Protein AF-A0A2V9ZLQ5-F1 (afdb_monomer_lite)

Radius of gyration: 17.69 Å; chains: 1; bounding box: 36×34×52 Å

pLDDT: mean 77.28, std 22.62, range [34.81, 98.56]

Structure (mmCIF, N/CA/C/O backbone):
data_AF-A0A2V9ZLQ5-F1
#
_entry.id   AF-A0A2V9ZLQ5-F1
#
loop_
_atom_site.group_PDB
_atom_site.id
_atom_site.type_symbol
_atom_site.label_atom_id
_atom_site.label_alt_id
_atom_site.label_comp_id
_atom_site.label_asym_id
_atom_site.label_entity_id
_atom_site.label_seq_id
_atom_site.pdbx_PDB_ins_code
_atom_site.Cartn_x
_atom_site.Cartn_y
_atom_site.Cartn_z
_atom_site.occupancy
_atom_site.B_iso_or_equiv
_atom_site.auth_seq_id
_atom_site.auth_comp_id
_atom_site.auth_asym_id
_atom_site.auth_atom_id
_atom_site.pdbx_PDB_model_num
ATOM 1 N N . SER A 1 1 ? -7.658 17.879 -25.808 1.00 50.91 1 SER A N 1
ATOM 2 C CA . SER A 1 1 ? -8.937 17.281 -26.235 1.00 50.91 1 SER A CA 1
ATOM 3 C C . SER A 1 1 ? -9.032 15.865 -25.689 1.00 50.91 1 SER A C 1
ATOM 5 O O . SER A 1 1 ? -8.020 15.335 -25.233 1.00 50.91 1 SER A O 1
ATOM 7 N N . ILE A 1 2 ? -10.214 15.247 -25.760 1.00 51.53 2 ILE A N 1
ATOM 8 C CA . ILE A 1 2 ? -10.408 13.807 -25.511 1.00 51.53 2 ILE A CA 1
ATOM 9 C C . ILE A 1 2 ? -9.410 12.965 -26.339 1.00 51.53 2 ILE A C 1
ATOM 11 O O . ILE A 1 2 ? -8.957 11.928 -25.879 1.00 51.53 2 ILE A O 1
ATOM 15 N N . ASP A 1 3 ? -8.933 13.459 -27.487 1.00 53.84 3 ASP A N 1
ATOM 16 C CA . ASP A 1 3 ? -7.917 12.769 -28.302 1.00 53.84 3 ASP A CA 1
ATOM 17 C C . ASP A 1 3 ? -6.525 12.731 -27.666 1.00 53.84 3 ASP A C 1
ATOM 19 O O . ASP A 1 3 ? -5.800 11.756 -27.840 1.00 53.84 3 ASP A O 1
ATOM 23 N N . ALA A 1 4 ? -6.135 13.767 -26.917 1.00 53.44 4 ALA A N 1
ATOM 24 C CA . ALA A 1 4 ? -4.893 13.737 -26.139 1.00 53.44 4 ALA A CA 1
ATOM 25 C C . ALA A 1 4 ? -5.011 12.756 -24.958 1.00 53.44 4 ALA A C 1
ATOM 27 O O . ALA A 1 4 ? -4.046 12.075 -24.621 1.00 53.44 4 ALA A O 1
ATOM 28 N N . TYR A 1 5 ? -6.216 12.640 -24.392 1.00 49.75 5 TYR A N 1
ATOM 29 C CA . TYR A 1 5 ? -6.552 11.678 -23.342 1.00 49.75 5 TYR A CA 1
ATOM 30 C C . TYR A 1 5 ? -6.518 10.228 -23.874 1.00 49.75 5 TYR A C 1
ATOM 32 O O . TYR A 1 5 ? -5.890 9.358 -23.277 1.00 49.75 5 TYR A O 1
ATOM 40 N N . ASN A 1 6 ? -7.077 9.988 -25.065 1.00 47.41 6 ASN A N 1
ATOM 41 C CA . ASN A 1 6 ? -7.120 8.673 -25.716 1.00 47.41 6 ASN A CA 1
ATOM 42 C C . ASN A 1 6 ? -5.761 8.222 -26.285 1.00 47.41 6 ASN A C 1
ATOM 44 O O . ASN A 1 6 ? -5.428 7.038 -26.210 1.00 47.41 6 ASN A O 1
ATOM 48 N N . ARG A 1 7 ? -4.933 9.141 -26.809 1.00 53.94 7 ARG A N 1
ATOM 49 C CA . ARG A 1 7 ? -3.559 8.804 -27.236 1.00 53.94 7 ARG A CA 1
ATOM 50 C C . ARG A 1 7 ? -2.667 8.426 -26.054 1.00 53.94 7 ARG A C 1
ATOM 52 O O . ARG A 1 7 ? -1.831 7.543 -26.204 1.00 53.94 7 ARG A O 1
ATOM 59 N N . GLY A 1 8 ? -2.880 9.036 -24.885 1.00 53.97 8 GLY A N 1
ATOM 60 C CA . GLY A 1 8 ? -2.192 8.659 -23.647 1.00 53.97 8 GLY A CA 1
ATOM 61 C C . GLY A 1 8 ? -2.524 7.236 -23.184 1.00 53.97 8 GLY A C 1
ATOM 62 O O . GLY A 1 8 ? -1.629 6.512 -22.766 1.00 53.97 8 GLY A O 1
ATOM 63 N N . LEU A 1 9 ? -3.782 6.804 -23.338 1.00 51.56 9 LEU A N 1
ATOM 64 C CA . LEU A 1 9 ? -4.235 5.445 -22.996 1.00 51.56 9 LEU A CA 1
ATOM 65 C C . LEU A 1 9 ? -3.719 4.355 -23.953 1.00 51.56 9 LEU A C 1
ATOM 67 O O . LEU A 1 9 ? -3.731 3.180 -23.600 1.00 51.56 9 LEU A O 1
ATOM 71 N N . SER A 1 10 ? -3.266 4.727 -25.155 1.00 54.38 10 SER A N 1
ATOM 72 C CA . SER A 1 10 ? -2.803 3.778 -26.181 1.00 54.38 10 SER A CA 1
ATOM 73 C C . SER A 1 10 ? -1.360 3.304 -25.963 1.00 54.38 10 SER A C 1
ATOM 75 O O . SER A 1 10 ? -0.921 2.345 -26.596 1.00 54.38 10 SER A O 1
ATOM 77 N N . ILE A 1 11 ? -0.610 3.965 -25.076 1.00 58.53 11 ILE A N 1
ATOM 78 C CA . ILE A 1 11 ? 0.741 3.556 -24.692 1.00 58.53 11 ILE A CA 1
ATOM 79 C C . ILE A 1 11 ? 0.615 2.820 -23.365 1.00 58.53 11 ILE A C 1
ATOM 81 O O . ILE A 1 11 ? 0.697 3.424 -22.300 1.00 58.53 11 ILE A O 1
ATOM 85 N N . MET A 1 12 ? 0.398 1.506 -23.428 1.00 58.97 12 MET A N 1
ATOM 86 C CA . MET A 1 12 ? 0.563 0.670 -22.244 1.00 58.97 12 MET A CA 1
ATOM 87 C C . MET A 1 12 ? 2.030 0.741 -21.812 1.00 58.97 12 MET A C 1
ATOM 89 O O . MET A 1 12 ? 2.907 0.327 -22.579 1.00 58.97 12 MET A O 1
ATOM 93 N N . PRO A 1 13 ? 2.337 1.262 -20.616 1.00 67.25 13 PRO A N 1
ATOM 94 C CA . PRO A 1 13 ? 3.708 1.289 -20.158 1.00 67.25 13 PRO A CA 1
ATOM 95 C C . PRO A 1 13 ? 4.178 -0.148 -19.909 1.00 67.25 13 PRO A C 1
ATOM 97 O O . PRO A 1 13 ? 3.569 -0.878 -19.134 1.00 67.25 13 PRO A O 1
ATOM 100 N N . ALA A 1 14 ? 5.253 -0.563 -20.578 1.00 76.44 14 ALA A N 1
ATOM 101 C CA . ALA A 1 14 ? 5.827 -1.900 -20.404 1.00 76.44 14 ALA A CA 1
ATOM 102 C C . ALA A 1 14 ? 6.835 -1.974 -19.243 1.00 76.44 14 ALA A C 1
ATOM 104 O O . ALA A 1 14 ? 7.242 -3.065 -18.850 1.00 76.44 14 ALA A O 1
ATOM 105 N N . SER A 1 15 ? 7.260 -0.824 -18.704 1.00 91.25 15 SER A N 1
ATOM 106 C CA . SER A 1 15 ? 8.192 -0.762 -17.580 1.00 91.25 15 SER A CA 1
ATOM 107 C C . SER A 1 15 ? 7.462 -0.651 -16.238 1.00 91.25 15 SER A C 1
ATOM 109 O O . SER A 1 15 ? 6.376 -0.062 -16.172 1.00 91.25 15 SER A O 1
ATOM 111 N N . PRO A 1 16 ? 8.074 -1.143 -15.146 1.00 93.12 16 PRO A N 1
ATOM 112 C CA . PRO A 1 16 ? 7.552 -0.966 -13.794 1.00 93.12 16 PRO A CA 1
ATOM 113 C C . PRO A 1 16 ? 7.254 0.499 -13.466 1.00 93.12 16 PRO A C 1
ATOM 115 O O . PRO A 1 16 ? 6.168 0.806 -12.996 1.00 93.12 16 PRO A O 1
ATOM 118 N N . GLU A 1 17 ? 8.165 1.418 -13.793 1.00 94.19 17 GLU A N 1
ATOM 119 C CA . GLU A 1 17 ? 8.017 2.856 -13.533 1.00 94.19 17 GLU A CA 1
ATOM 120 C C . GLU A 1 17 ? 6.810 3.450 -14.261 1.00 94.19 17 GLU A C 1
ATOM 122 O O . GLU A 1 17 ? 6.090 4.287 -13.715 1.00 94.19 17 GLU A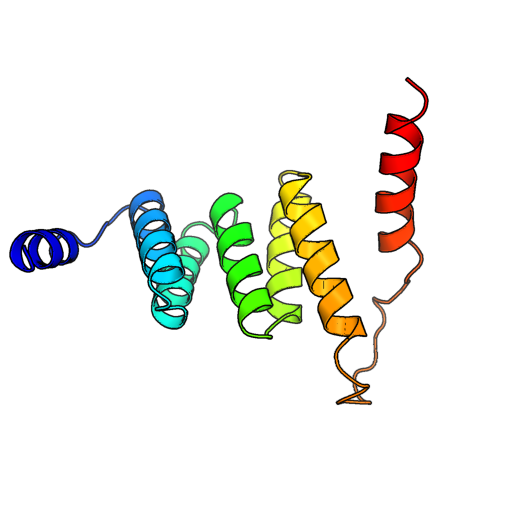 O 1
ATOM 127 N N . GLY A 1 18 ? 6.586 3.016 -15.501 1.00 93.88 18 GLY A N 1
ATOM 128 C CA . GLY A 1 18 ? 5.462 3.476 -16.294 1.00 93.88 18 GLY A CA 1
ATOM 129 C C . GLY A 1 18 ? 4.130 2.983 -15.731 1.00 93.88 18 GLY A C 1
ATOM 130 O O . GLY A 1 18 ? 3.186 3.766 -15.616 1.00 93.88 18 GLY A O 1
ATOM 131 N N . LEU A 1 19 ? 4.067 1.714 -15.317 1.00 94.81 19 LEU A N 1
ATOM 132 C CA . LEU A 1 19 ? 2.890 1.143 -14.659 1.00 94.81 19 LEU A CA 1
ATOM 133 C C . LEU A 1 19 ? 2.608 1.836 -13.317 1.00 94.81 19 LEU A C 1
ATOM 135 O O . LEU A 1 19 ? 1.457 2.171 -13.042 1.00 94.81 19 LEU A O 1
ATOM 139 N N . SER A 1 20 ? 3.641 2.138 -12.526 1.00 97.12 20 SER A N 1
ATOM 140 C CA . SER A 1 20 ? 3.527 2.927 -11.292 1.00 97.12 20 SER A CA 1
ATOM 141 C C . SER A 1 20 ? 2.996 4.338 -11.551 1.00 97.12 20 SER A C 1
ATOM 143 O O . SER A 1 20 ? 2.110 4.817 -10.842 1.00 97.12 20 SER A O 1
ATOM 145 N N . GLY A 1 21 ? 3.497 5.013 -12.590 1.00 95.94 21 GLY A N 1
ATOM 146 C CA . GLY A 1 21 ? 3.017 6.339 -12.988 1.00 95.94 21 GLY A CA 1
ATOM 147 C C . GLY A 1 21 ? 1.555 6.323 -13.447 1.00 95.94 21 GLY A C 1
ATOM 148 O O . GLY A 1 21 ? 0.768 7.205 -13.088 1.00 95.94 21 GLY A O 1
ATOM 149 N N . MET A 1 22 ? 1.158 5.285 -14.184 1.00 94.94 22 MET A N 1
ATOM 150 C CA . MET A 1 22 ? -0.229 5.070 -14.597 1.00 94.94 22 MET A CA 1
ATOM 151 C C . MET A 1 22 ? -1.132 4.783 -13.391 1.00 94.94 22 MET A C 1
ATOM 153 O O . MET A 1 22 ? -2.197 5.387 -13.271 1.00 94.94 22 MET A O 1
ATOM 157 N N . ALA A 1 23 ? -0.682 3.960 -12.442 1.00 96.75 23 ALA A N 1
ATOM 158 C CA . ALA A 1 23 ? -1.399 3.707 -11.196 1.00 96.75 23 ALA A CA 1
ATOM 159 C C . ALA A 1 23 ? -1.593 4.982 -10.367 1.00 96.75 23 ALA A C 1
ATOM 161 O O . ALA A 1 23 ? -2.691 5.248 -9.877 1.00 96.75 23 ALA A O 1
ATOM 162 N N . GLN A 1 24 ? -0.558 5.820 -10.258 1.00 96.75 24 GLN A N 1
ATOM 163 C CA . GLN A 1 24 ? -0.664 7.121 -9.599 1.00 96.75 24 GLN A CA 1
ATOM 164 C C . GLN A 1 24 ? -1.691 8.024 -10.297 1.00 96.75 24 GLN A C 1
ATOM 166 O O . GLN A 1 24 ? -2.463 8.719 -9.632 1.00 96.75 24 GLN A O 1
ATOM 171 N N . THR A 1 25 ? -1.728 7.999 -11.629 1.00 95.69 25 THR A N 1
ATOM 172 C CA . THR A 1 25 ? -2.691 8.771 -12.424 1.00 95.69 25 THR A CA 1
ATOM 173 C C . THR A 1 25 ? -4.121 8.292 -12.173 1.00 95.69 25 THR A C 1
ATOM 175 O O . THR A 1 25 ? -4.990 9.112 -11.875 1.00 95.69 25 THR A O 1
ATOM 178 N N . TYR A 1 26 ? -4.361 6.978 -12.183 1.00 95.50 26 TYR A N 1
ATOM 179 C CA . TYR A 1 26 ? -5.666 6.407 -11.844 1.00 95.50 26 TYR A CA 1
ATOM 180 C C . TYR A 1 26 ? -6.086 6.696 -10.399 1.00 95.50 26 TYR A C 1
ATOM 182 O O . TYR A 1 26 ? -7.222 7.103 -10.165 1.00 95.50 26 TYR A O 1
ATOM 190 N N . SER A 1 27 ? -5.160 6.606 -9.442 1.00 96.88 27 SER A N 1
ATOM 191 C CA . SER A 1 27 ? -5.401 6.955 -8.035 1.00 96.88 27 SER A CA 1
ATOM 192 C C . SER A 1 27 ? -5.894 8.397 -7.867 1.00 96.88 27 SER A C 1
ATOM 194 O O . SER A 1 27 ? -6.829 8.650 -7.100 1.00 96.88 27 SER A O 1
ATOM 196 N N . ARG A 1 28 ? -5.294 9.345 -8.604 1.00 95.81 28 ARG A N 1
ATOM 197 C CA . ARG A 1 28 ? -5.706 10.761 -8.614 1.00 95.81 28 ARG A CA 1
ATOM 198 C C . ARG A 1 28 ? -7.046 10.980 -9.313 1.00 95.81 28 ARG A C 1
ATOM 200 O O . ARG A 1 28 ? -7.784 11.872 -8.913 1.00 95.81 28 ARG A O 1
ATOM 207 N N . ALA A 1 29 ? -7.360 10.170 -10.321 1.00 94.69 29 ALA A N 1
ATOM 208 C CA . ALA A 1 29 ? -8.643 10.198 -11.020 1.00 94.69 29 ALA A CA 1
ATOM 209 C C . ALA A 1 29 ? -9.792 9.540 -10.229 1.00 94.69 29 ALA A C 1
ATOM 211 O O . ALA A 1 29 ? -10.939 9.628 -10.653 1.00 94.69 29 ALA A O 1
ATOM 212 N N . GLY A 1 30 ? -9.505 8.894 -9.092 1.00 94.69 30 GLY A N 1
ATOM 213 C CA . GLY A 1 30 ? -10.498 8.161 -8.298 1.00 94.69 30 GLY A CA 1
ATOM 214 C C . GLY A 1 30 ? -10.736 6.719 -8.762 1.00 94.69 30 GLY A C 1
ATOM 215 O O . GLY A 1 30 ? -11.524 6.009 -8.145 1.00 94.69 30 GLY A O 1
ATOM 216 N N . ASN A 1 31 ? -10.009 6.262 -9.781 1.00 96.69 31 ASN A N 1
ATOM 217 C CA . ASN A 1 31 ? -10.049 4.897 -10.307 1.00 96.69 31 ASN A CA 1
ATOM 218 C C . ASN A 1 31 ? -9.156 3.992 -9.441 1.00 96.69 31 ASN A C 1
ATOM 220 O O . ASN A 1 31 ? -8.027 3.645 -9.801 1.00 96.69 31 ASN A O 1
ATOM 224 N N . ILE A 1 32 ? -9.610 3.727 -8.214 1.00 96.50 32 ILE A N 1
ATOM 225 C CA . ILE A 1 32 ? -8.777 3.091 -7.186 1.00 96.50 32 ILE A CA 1
ATOM 226 C C . ILE A 1 32 ? -8.470 1.626 -7.514 1.00 96.50 32 ILE A C 1
ATOM 228 O O . ILE A 1 32 ? -7.350 1.176 -7.265 1.00 96.50 32 ILE A O 1
ATOM 232 N N . ASP A 1 33 ? -9.415 0.894 -8.099 1.00 96.62 33 ASP A N 1
ATOM 233 C CA . ASP A 1 33 ? -9.244 -0.531 -8.393 1.00 96.62 33 ASP A CA 1
ATOM 234 C C . ASP A 1 33 ? -8.227 -0.760 -9.518 1.00 96.62 33 ASP A C 1
ATOM 236 O O . ASP A 1 33 ? -7.348 -1.621 -9.403 1.00 96.62 33 ASP A O 1
ATOM 240 N N . GLU A 1 34 ? -8.251 0.069 -10.563 1.00 96.38 34 GLU A N 1
ATOM 241 C CA . GLU A 1 34 ? -7.254 0.060 -11.635 1.00 96.38 34 GLU A CA 1
ATOM 242 C C . GLU A 1 34 ? -5.862 0.403 -11.096 1.00 96.38 34 GLU A C 1
ATOM 244 O O . GLU A 1 34 ? -4.882 -0.270 -11.426 1.00 96.38 34 GLU A O 1
ATOM 249 N N . ALA A 1 35 ? -5.770 1.404 -10.215 1.00 97.88 35 ALA A N 1
ATOM 250 C CA . ALA A 1 35 ? -4.512 1.771 -9.575 1.00 97.88 35 ALA A CA 1
ATOM 251 C C . ALA A 1 35 ? -3.933 0.608 -8.752 1.00 97.88 35 ALA A C 1
ATOM 253 O O . ALA A 1 35 ? -2.755 0.268 -8.898 1.00 97.88 35 ALA A O 1
ATOM 254 N N . LYS A 1 36 ? -4.765 -0.051 -7.932 1.00 98.31 36 LYS A N 1
ATOM 255 C CA . LYS A 1 36 ? -4.360 -1.238 -7.167 1.00 98.31 36 LYS A CA 1
ATOM 256 C C . LYS A 1 36 ? -3.927 -2.381 -8.084 1.00 98.31 36 LYS A C 1
ATOM 258 O O . LYS A 1 36 ? -2.921 -3.031 -7.806 1.00 98.31 36 LYS A O 1
ATOM 263 N N . SER A 1 37 ? -4.661 -2.633 -9.168 1.00 97.38 37 SER A N 1
ATOM 264 C CA . SER A 1 37 ? -4.342 -3.694 -10.130 1.00 97.38 37 SER A CA 1
ATOM 265 C C . SER A 1 37 ? -2.955 -3.502 -10.744 1.00 97.38 37 SER A C 1
ATOM 267 O O . SER A 1 37 ? -2.141 -4.427 -10.736 1.00 97.38 37 SER A O 1
ATOM 269 N N . LEU A 1 38 ? -2.643 -2.291 -11.208 1.00 96.69 38 LEU A N 1
ATOM 270 C CA . LEU A 1 38 ? -1.340 -1.983 -11.796 1.00 96.69 38 LEU A CA 1
ATOM 271 C C . LEU A 1 38 ? -0.203 -2.103 -10.777 1.00 96.69 38 LEU A C 1
ATOM 273 O O . LEU A 1 38 ? 0.816 -2.721 -11.072 1.00 96.69 38 LEU A O 1
ATOM 277 N N . LEU A 1 39 ? -0.383 -1.591 -9.557 1.00 98.12 39 LEU A N 1
ATOM 278 C CA . LEU A 1 39 ? 0.635 -1.711 -8.506 1.00 98.12 39 LEU A CA 1
ATOM 279 C C . LEU A 1 39 ? 0.863 -3.166 -8.085 1.00 98.12 39 LEU A C 1
ATOM 281 O O . LEU A 1 39 ? 2.001 -3.567 -7.858 1.00 98.12 39 LEU A O 1
ATOM 285 N N . ASN A 1 40 ? -0.189 -3.987 -8.034 1.00 97.69 40 ASN A N 1
ATOM 286 C CA . ASN A 1 40 ? -0.047 -5.423 -7.796 1.00 97.69 40 ASN A CA 1
ATOM 287 C C . ASN A 1 40 ? 0.738 -6.112 -8.923 1.00 97.69 40 ASN A C 1
ATOM 289 O O . ASN A 1 40 ? 1.561 -6.983 -8.641 1.00 97.69 40 ASN A O 1
ATOM 293 N N . GLN A 1 41 ? 0.530 -5.721 -10.185 1.00 96.00 41 GLN A N 1
ATOM 294 C CA . GLN A 1 41 ? 1.324 -6.232 -11.309 1.00 96.00 41 GLN A CA 1
ATOM 295 C C . GLN A 1 41 ? 2.802 -5.848 -11.168 1.00 96.00 41 GLN A C 1
ATOM 297 O O . GLN A 1 41 ? 3.670 -6.715 -11.282 1.00 96.00 41 GLN A O 1
ATOM 302 N N . VAL A 1 42 ? 3.084 -4.583 -10.841 1.00 97.06 42 VAL A N 1
ATOM 303 C CA . VAL A 1 42 ? 4.448 -4.095 -10.593 1.00 97.06 42 VAL A CA 1
ATOM 304 C C . VAL A 1 42 ? 5.111 -4.881 -9.465 1.00 97.06 42 VAL A C 1
ATOM 306 O O . VAL A 1 42 ? 6.201 -5.419 -9.648 1.00 97.06 42 VAL A O 1
ATOM 309 N N . LEU A 1 43 ? 4.442 -5.014 -8.319 1.00 97.12 43 LEU A N 1
ATOM 310 C CA . LEU A 1 43 ? 4.984 -5.684 -7.135 1.00 97.12 43 LEU A CA 1
ATOM 311 C C . LEU A 1 43 ? 5.069 -7.208 -7.278 1.00 97.12 43 LEU A C 1
ATOM 313 O O . LEU A 1 43 ? 5.832 -7.844 -6.553 1.00 97.12 43 LEU A O 1
ATOM 317 N N . LYS A 1 44 ? 4.337 -7.813 -8.219 1.00 96.25 44 LYS A N 1
ATOM 318 C CA . LYS A 1 44 ? 4.513 -9.229 -8.569 1.00 96.25 44 LYS A CA 1
ATOM 319 C C . LYS A 1 44 ? 5.852 -9.468 -9.270 1.00 96.25 44 LYS A C 1
ATOM 321 O O . LYS A 1 44 ? 6.491 -10.483 -9.010 1.00 96.25 44 LYS A O 1
ATOM 326 N N . ALA A 1 45 ? 6.270 -8.550 -10.143 1.00 93.19 45 ALA A N 1
ATOM 327 C CA . ALA A 1 45 ? 7.554 -8.628 -10.841 1.00 93.19 45 ALA A CA 1
ATOM 328 C C . ALA A 1 45 ? 8.716 -8.071 -9.999 1.00 93.19 45 ALA A C 1
ATOM 330 O O . ALA A 1 45 ? 9.825 -8.599 -10.032 1.00 93.19 45 ALA A O 1
ATOM 331 N N . HIS A 1 46 ? 8.454 -7.024 -9.215 1.00 95.81 46 HIS A N 1
ATOM 332 C CA . HIS A 1 46 ? 9.449 -6.293 -8.437 1.00 95.81 46 HIS A CA 1
ATOM 333 C C . HIS A 1 46 ? 8.948 -6.056 -7.002 1.00 95.81 46 HIS A C 1
ATOM 335 O O . HIS A 1 46 ? 8.525 -4.949 -6.659 1.00 95.81 46 HIS A O 1
ATOM 341 N N . PRO A 1 47 ? 9.002 -7.082 -6.136 1.00 96.75 47 PRO A N 1
ATOM 342 C CA . PRO A 1 47 ? 8.339 -7.073 -4.828 1.00 96.75 47 PRO A CA 1
ATOM 343 C C . PRO A 1 47 ? 8.907 -6.078 -3.813 1.00 96.75 47 PRO A C 1
ATOM 345 O O . PRO A 1 47 ? 8.253 -5.809 -2.807 1.00 96.75 47 PRO A O 1
ATOM 348 N N . ASP A 1 48 ? 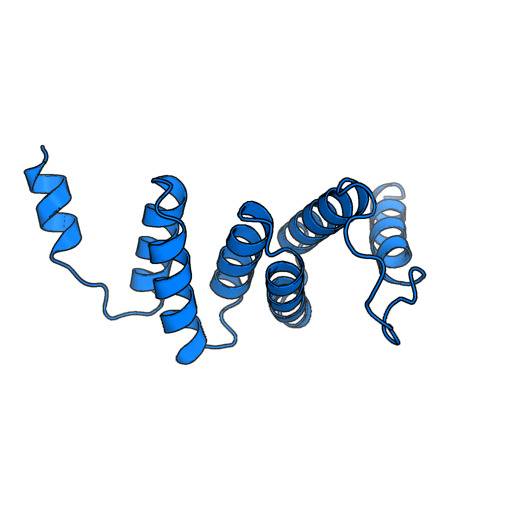10.097 -5.537 -4.060 1.00 94.62 48 ASP A N 1
ATOM 349 C CA . ASP A 1 48 ? 10.826 -4.683 -3.118 1.00 94.62 48 ASP A CA 1
ATOM 350 C C . ASP A 1 48 ? 10.850 -3.202 -3.533 1.00 94.62 48 ASP A C 1
ATOM 352 O O . ASP A 1 48 ? 11.584 -2.407 -2.945 1.00 94.62 48 ASP A O 1
ATOM 356 N N . ARG A 1 49 ? 10.050 -2.808 -4.534 1.00 97.00 49 ARG A N 1
ATOM 357 C CA . ARG A 1 49 ? 9.930 -1.402 -4.946 1.00 97.00 49 ARG A CA 1
ATOM 358 C C . ARG A 1 49 ? 9.199 -0.600 -3.879 1.00 97.00 49 ARG A C 1
ATOM 360 O O . ARG A 1 49 ? 7.984 -0.699 -3.722 1.00 97.00 49 ARG A O 1
ATOM 367 N N . ILE A 1 50 ? 9.969 0.178 -3.129 1.00 96.88 50 ILE A N 1
ATOM 368 C CA . ILE A 1 50 ? 9.519 0.851 -1.911 1.00 96.88 50 ILE A CA 1
ATOM 369 C C . ILE A 1 50 ? 8.386 1.822 -2.228 1.00 96.88 50 ILE A C 1
ATOM 371 O O . ILE A 1 50 ? 7.350 1.783 -1.576 1.00 96.88 50 ILE A O 1
ATOM 375 N N . GLU A 1 51 ? 8.544 2.637 -3.266 1.00 96.50 51 GLU A N 1
ATOM 376 C CA . GLU A 1 51 ? 7.552 3.629 -3.675 1.00 96.50 51 GLU A CA 1
ATOM 377 C C . GLU A 1 51 ? 6.198 2.981 -4.012 1.00 96.50 51 GLU A C 1
ATOM 379 O O . GLU A 1 51 ? 5.151 3.511 -3.642 1.00 96.50 51 GLU A O 1
ATOM 384 N N . ASP A 1 52 ? 6.210 1.800 -4.633 1.00 98.12 52 ASP A N 1
ATOM 385 C CA . ASP A 1 52 ? 4.997 1.071 -5.016 1.00 98.12 52 ASP A CA 1
ATOM 386 C C . ASP A 1 52 ? 4.345 0.357 -3.831 1.00 98.12 52 ASP A C 1
ATOM 388 O O . ASP A 1 52 ? 3.116 0.321 -3.730 1.00 98.12 52 ASP A O 1
ATOM 392 N N . LEU A 1 53 ? 5.149 -0.157 -2.892 1.00 98.31 53 LEU A N 1
ATOM 393 C CA . LEU A 1 53 ? 4.656 -0.675 -1.613 1.00 98.31 53 LEU A CA 1
ATOM 394 C C . LEU A 1 53 ? 3.937 0.422 -0.820 1.00 98.31 53 LEU A C 1
ATOM 396 O O . LEU A 1 53 ? 2.855 0.177 -0.285 1.00 98.31 53 LEU A O 1
ATOM 400 N N . LEU A 1 54 ? 4.514 1.627 -0.763 1.00 98.19 54 LEU A N 1
ATOM 401 C CA . LEU A 1 54 ? 3.911 2.761 -0.065 1.00 98.19 54 LEU A CA 1
ATOM 402 C C . LEU A 1 54 ? 2.636 3.241 -0.763 1.00 98.19 54 LEU A C 1
ATOM 404 O O . LEU A 1 54 ? 1.615 3.404 -0.098 1.00 98.19 54 LEU A O 1
ATOM 408 N N . MET A 1 55 ? 2.661 3.389 -2.092 1.00 98.25 55 MET A N 1
ATOM 409 C CA . MET A 1 55 ? 1.496 3.825 -2.866 1.00 98.25 55 MET A CA 1
ATOM 410 C C . MET A 1 55 ? 0.328 2.844 -2.732 1.00 98.25 55 MET A C 1
ATOM 412 O O . MET A 1 55 ? -0.799 3.251 -2.454 1.00 98.25 55 MET A O 1
ATOM 416 N N . LEU A 1 56 ? 0.587 1.543 -2.881 1.00 98.56 56 LEU A N 1
ATOM 417 C CA . LEU A 1 56 ? -0.449 0.528 -2.721 1.00 98.56 56 LEU A CA 1
ATOM 418 C C . LEU A 1 56 ? -0.922 0.440 -1.263 1.00 98.56 56 LEU A C 1
ATOM 420 O O . LEU A 1 56 ? -2.117 0.285 -1.008 1.00 98.56 56 LEU A O 1
ATOM 424 N N . GLY A 1 57 ? -0.003 0.599 -0.308 1.00 97.88 57 GLY A N 1
ATOM 425 C CA . GLY A 1 57 ? -0.316 0.658 1.115 1.00 97.88 57 GLY A CA 1
ATOM 426 C C . GLY A 1 57 ? -1.285 1.791 1.459 1.00 97.88 57 GLY A C 1
ATOM 427 O O . GLY A 1 57 ? -2.298 1.569 2.125 1.00 97.88 57 GLY A O 1
ATOM 428 N N . GLU A 1 58 ? -1.018 2.994 0.951 1.00 97.69 58 GLU A N 1
ATOM 429 C CA . GLU A 1 58 ? -1.889 4.160 1.096 1.00 97.69 58 GLU A CA 1
ATOM 430 C C . GLU A 1 58 ? -3.265 3.930 0.456 1.00 97.69 58 GLU A C 1
ATOM 432 O O . GLU A 1 58 ? -4.287 4.250 1.068 1.00 97.69 58 GLU A O 1
ATOM 437 N N . LEU A 1 59 ? -3.314 3.346 -0.746 1.00 98.12 59 LEU A N 1
ATOM 438 C CA . LEU A 1 59 ? -4.576 3.030 -1.421 1.00 98.12 59 LEU A CA 1
ATOM 439 C C . LEU A 1 59 ? -5.449 2.081 -0.597 1.00 98.12 59 LEU A C 1
ATOM 441 O O . LEU A 1 59 ? -6.640 2.344 -0.443 1.00 98.12 59 LEU A O 1
ATOM 445 N N . TYR A 1 60 ? -4.865 1.028 -0.023 1.00 97.75 60 TYR A N 1
ATOM 446 C CA . TYR A 1 60 ? -5.590 0.121 0.868 1.00 97.75 60 TYR A CA 1
ATOM 447 C C . TYR A 1 60 ? -6.095 0.820 2.130 1.00 97.75 60 TYR A C 1
ATOM 449 O O . TYR A 1 60 ? -7.228 0.596 2.546 1.00 97.75 60 TYR A O 1
ATOM 457 N N . ILE A 1 61 ? -5.301 1.716 2.723 1.00 94.88 61 ILE A N 1
ATOM 458 C CA . ILE A 1 61 ? -5.767 2.509 3.867 1.00 94.88 61 ILE A CA 1
ATOM 459 C C . ILE A 1 61 ? -6.955 3.371 3.448 1.00 94.88 61 ILE A C 1
ATOM 461 O O . ILE A 1 61 ? -7.962 3.376 4.150 1.00 94.88 61 ILE A O 1
ATOM 465 N N . ARG A 1 62 ? -6.870 4.070 2.308 1.00 93.94 62 ARG A N 1
ATOM 466 C CA . ARG A 1 62 ? -7.937 4.942 1.793 1.00 93.94 62 ARG A CA 1
ATOM 467 C C . ARG A 1 62 ? -9.256 4.187 1.616 1.00 93.94 62 ARG A C 1
ATOM 469 O O . ARG A 1 62 ? -10.277 4.728 2.035 1.00 93.94 62 ARG A O 1
ATOM 476 N N . THR A 1 63 ? -9.224 2.950 1.119 1.00 94.62 63 THR A N 1
ATOM 477 C CA . THR A 1 63 ? -10.411 2.100 0.902 1.00 94.62 63 THR A CA 1
ATOM 478 C C . THR A 1 63 ? -10.809 1.235 2.099 1.00 94.62 63 THR A C 1
ATOM 480 O O . THR A 1 63 ? -11.596 0.312 1.942 1.00 94.62 63 THR A O 1
ATOM 483 N N . ASP A 1 64 ? -10.302 1.538 3.299 1.00 93.00 64 ASP A N 1
ATOM 484 C CA . ASP A 1 64 ? -10.653 0.843 4.548 1.00 93.00 64 ASP A CA 1
ATOM 485 C C . ASP A 1 64 ? -10.120 -0.600 4.681 1.00 93.00 64 ASP A C 1
ATOM 487 O O . ASP A 1 64 ? -10.344 -1.284 5.677 1.00 93.00 64 ASP A O 1
ATOM 491 N N . GLU A 1 65 ? -9.272 -1.032 3.750 1.00 94.44 65 GLU A N 1
ATOM 492 C CA . GLU A 1 65 ? -8.494 -2.277 3.801 1.00 94.44 65 GLU A CA 1
ATOM 493 C C . GLU A 1 65 ? -7.213 -2.089 4.641 1.00 94.44 65 GLU A C 1
ATOM 495 O O . GLU A 1 65 ? -6.095 -2.440 4.254 1.00 94.44 65 GLU A O 1
ATOM 500 N N . ILE A 1 66 ? -7.367 -1.507 5.834 1.00 90.31 66 ILE A N 1
ATOM 501 C CA . ILE A 1 66 ? -6.258 -0.925 6.608 1.00 90.31 66 ILE A CA 1
ATOM 502 C C . ILE A 1 66 ? -5.149 -1.944 6.918 1.00 90.31 66 ILE A C 1
ATOM 504 O O . ILE A 1 66 ? -3.967 -1.602 6.881 1.00 90.31 66 ILE A O 1
ATOM 508 N N . GLN A 1 67 ? -5.502 -3.203 7.192 1.00 89.56 67 GLN A N 1
ATOM 509 C CA . GLN A 1 67 ? -4.516 -4.239 7.520 1.00 89.56 67 GLN A CA 1
ATOM 510 C C . GLN A 1 67 ? -3.624 -4.620 6.335 1.00 89.56 67 GLN A C 1
ATOM 512 O O . GLN A 1 67 ? -2.422 -4.830 6.512 1.00 89.56 67 GLN A O 1
ATOM 517 N N . GLN A 1 68 ? -4.187 -4.682 5.125 1.00 93.25 68 GLN A N 1
ATOM 518 C CA . GLN A 1 68 ? -3.401 -4.917 3.912 1.00 93.25 68 GLN A CA 1
ATOM 519 C C . GLN A 1 68 ? -2.452 -3.744 3.672 1.00 93.25 68 GLN A C 1
ATOM 521 O O . GLN A 1 68 ? -1.270 -3.954 3.395 1.00 93.25 68 GLN A O 1
ATOM 526 N N . GLY A 1 69 ? -2.947 -2.521 3.888 1.00 96.25 69 GLY A N 1
ATOM 527 C CA . GLY A 1 69 ? -2.143 -1.312 3.809 1.00 96.25 69 GLY A CA 1
ATOM 528 C C . GLY A 1 69 ? -0.950 -1.334 4.762 1.00 96.25 69 GLY A C 1
ATOM 529 O O . GLY A 1 69 ? 0.192 -1.207 4.325 1.00 96.25 69 GLY A O 1
ATOM 530 N N . LEU A 1 70 ? -1.194 -1.590 6.052 1.00 93.94 70 LEU A N 1
ATOM 531 C CA . LEU A 1 70 ? -0.142 -1.671 7.069 1.00 93.94 70 LEU A CA 1
ATOM 532 C C . LEU A 1 70 ? 0.932 -2.708 6.726 1.00 93.94 70 LEU A C 1
ATOM 534 O O . LEU A 1 70 ? 2.112 -2.416 6.896 1.00 93.94 70 LEU A O 1
ATOM 538 N N . ASN A 1 71 ? 0.560 -3.889 6.224 1.00 94.25 71 ASN A N 1
ATOM 539 C CA . ASN A 1 71 ? 1.533 -4.913 5.827 1.00 94.25 71 ASN A CA 1
ATOM 540 C C . ASN A 1 71 ? 2.510 -4.384 4.759 1.00 94.25 71 ASN A C 1
ATOM 542 O O . ASN A 1 71 ? 3.727 -4.510 4.904 1.00 94.25 71 ASN A O 1
ATOM 546 N N . LEU A 1 72 ? 1.994 -3.721 3.723 1.00 95.75 72 LEU A N 1
ATOM 547 C CA . LEU A 1 72 ? 2.838 -3.150 2.672 1.00 95.75 72 LEU A CA 1
ATOM 548 C C . LEU A 1 72 ? 3.722 -2.012 3.184 1.00 95.75 72 LEU A C 1
ATOM 550 O O . LEU A 1 72 ? 4.908 -1.972 2.852 1.00 95.75 72 LEU A O 1
ATOM 554 N N . LEU A 1 73 ? 3.187 -1.143 4.046 1.00 92.31 73 LEU A N 1
ATOM 555 C CA . LEU A 1 73 ? 3.981 -0.090 4.678 1.00 92.31 73 LEU A CA 1
ATOM 556 C C . LEU A 1 73 ? 5.113 -0.674 5.530 1.00 92.31 73 LEU A C 1
ATOM 558 O O . LEU A 1 73 ? 6.230 -0.173 5.465 1.00 92.31 73 LEU A O 1
ATOM 562 N N . TRP A 1 74 ? 4.870 -1.758 6.276 1.00 94.00 74 TRP A N 1
ATOM 563 C CA . TRP A 1 74 ? 5.912 -2.441 7.053 1.00 94.00 74 TRP A CA 1
ATOM 564 C C . TRP A 1 74 ? 7.022 -3.004 6.169 1.00 94.00 74 TRP A C 1
ATOM 566 O O . TRP A 1 74 ? 8.197 -2.897 6.521 1.00 94.00 74 TRP A O 1
ATOM 576 N N . ARG A 1 75 ? 6.669 -3.564 5.007 1.00 93.81 75 ARG A N 1
ATOM 577 C CA . ARG A 1 75 ? 7.655 -4.034 4.025 1.00 93.81 75 ARG A CA 1
ATOM 578 C C . ARG A 1 75 ? 8.504 -2.884 3.484 1.00 93.81 75 ARG A C 1
ATOM 580 O O . ARG A 1 75 ? 9.718 -3.039 3.394 1.00 93.81 75 ARG A O 1
ATOM 587 N N . GLY A 1 76 ? 7.889 -1.744 3.164 1.00 92.19 76 GLY A N 1
ATOM 588 C CA . GLY A 1 76 ? 8.605 -0.544 2.722 1.00 92.19 76 GLY A CA 1
ATOM 589 C C . GLY A 1 76 ? 9.529 0.022 3.807 1.00 92.19 76 GLY A C 1
ATOM 590 O O . GLY A 1 76 ? 10.714 0.239 3.558 1.00 92.19 76 GLY A O 1
ATOM 591 N N . GLU A 1 77 ? 9.015 0.172 5.029 1.00 90.62 77 GLU A N 1
ATOM 592 C CA . GLU A 1 77 ? 9.743 0.690 6.196 1.00 90.62 77 GLU A CA 1
ATOM 593 C C . GLU A 1 77 ? 10.963 -0.166 6.551 1.00 90.62 77 GLU A C 1
ATOM 595 O O . GLU A 1 77 ? 12.033 0.359 6.849 1.00 90.62 77 GLU A O 1
ATOM 600 N N . ALA A 1 78 ? 10.836 -1.495 6.465 1.00 90.00 78 ALA A N 1
ATOM 601 C CA . ALA A 1 78 ? 11.943 -2.415 6.716 1.00 90.00 78 ALA A CA 1
ATOM 602 C C . ALA A 1 78 ? 13.113 -2.233 5.731 1.00 90.00 78 ALA A C 1
ATOM 604 O O . ALA A 1 78 ? 14.246 -2.585 6.059 1.00 90.00 78 ALA A O 1
ATOM 605 N N . LYS A 1 79 ? 12.849 -1.703 4.530 1.00 90.00 79 LYS A N 1
ATOM 606 C CA . LYS A 1 79 ? 13.862 -1.450 3.497 1.00 90.00 79 LYS A CA 1
ATOM 607 C C . LYS A 1 79 ? 14.428 -0.041 3.598 1.00 90.00 79 LYS A C 1
ATOM 609 O O . LYS A 1 79 ? 15.643 0.138 3.563 1.00 90.00 79 LYS A O 1
ATOM 614 N N . LYS A 1 80 ? 13.550 0.955 3.703 1.00 91.31 80 LYS A N 1
ATOM 615 C CA . LYS A 1 80 ? 13.927 2.362 3.814 1.00 91.31 80 LYS A CA 1
ATOM 616 C C . LYS A 1 80 ? 12.983 3.061 4.785 1.00 91.31 80 LYS A C 1
ATOM 618 O O . LYS A 1 80 ? 11.903 3.493 4.373 1.00 91.31 80 LYS A O 1
ATOM 623 N N . PRO A 1 81 ? 13.414 3.212 6.046 1.00 89.81 81 PRO A N 1
ATOM 624 C CA . PRO A 1 81 ? 12.691 4.004 7.017 1.00 89.81 81 PRO A CA 1
ATOM 625 C C . PRO A 1 81 ? 12.443 5.416 6.500 1.00 89.81 81 PRO A C 1
ATOM 627 O O . PRO A 1 81 ? 13.363 6.058 5.977 1.00 89.81 81 PRO A O 1
ATOM 630 N N . SER A 1 82 ? 11.208 5.902 6.609 1.00 87.88 82 SER A N 1
ATOM 631 C CA . SER A 1 82 ? 10.890 7.258 6.166 1.00 87.88 82 SER A CA 1
ATOM 632 C C . SER A 1 82 ? 9.758 7.894 6.963 1.00 87.88 82 SER A C 1
ATOM 634 O O . SER A 1 82 ? 8.769 7.248 7.302 1.00 87.88 82 SER A O 1
ATOM 636 N N . ALA A 1 83 ? 9.855 9.209 7.168 1.00 87.62 83 ALA A N 1
ATOM 637 C CA . ALA A 1 83 ? 8.799 9.986 7.815 1.00 87.62 83 ALA A CA 1
ATOM 638 C C . ALA A 1 83 ? 7.453 9.887 7.070 1.00 87.62 83 ALA A C 1
ATOM 640 O O . ALA A 1 83 ? 6.392 9.952 7.687 1.00 87.62 83 ALA A O 1
ATOM 641 N N . HIS A 1 84 ? 7.482 9.707 5.744 1.00 90.00 84 HIS A N 1
ATOM 642 C CA . HIS A 1 84 ? 6.269 9.509 4.954 1.00 90.00 84 HIS A CA 1
ATOM 643 C C . HIS A 1 84 ? 5.581 8.184 5.309 1.00 90.00 84 HIS A C 1
ATOM 645 O O . HIS A 1 84 ? 4.377 8.167 5.563 1.00 90.00 84 HIS A O 1
ATOM 651 N N . THR A 1 85 ? 6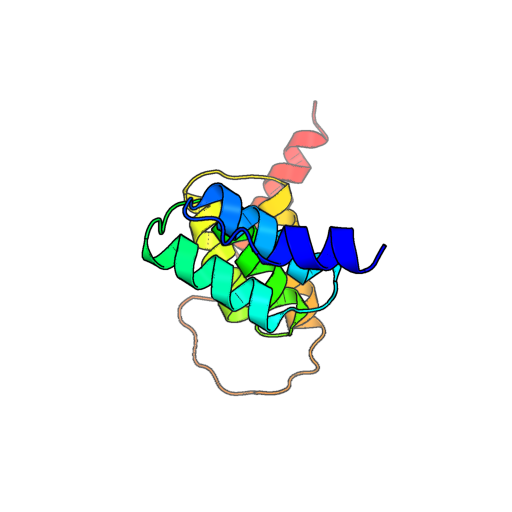.344 7.093 5.403 1.00 87.44 85 THR A N 1
ATOM 652 C CA . THR A 1 85 ? 5.827 5.784 5.818 1.00 87.44 85 THR A CA 1
ATOM 653 C C . THR A 1 85 ? 5.272 5.828 7.241 1.00 87.44 85 THR A C 1
ATOM 655 O O . THR A 1 85 ? 4.172 5.332 7.488 1.00 87.44 85 THR A O 1
ATOM 658 N N . GLU A 1 86 ? 5.993 6.467 8.170 1.00 85.81 86 GLU A N 1
ATOM 659 C CA . GLU A 1 86 ? 5.544 6.642 9.556 1.00 85.81 86 GLU A CA 1
ATOM 660 C C . GLU A 1 86 ? 4.214 7.407 9.631 1.00 85.81 86 GLU A C 1
ATOM 662 O O . GLU A 1 86 ? 3.317 7.015 10.384 1.00 85.81 86 GLU A O 1
ATOM 667 N N . LEU A 1 87 ? 4.048 8.455 8.817 1.00 90.38 87 LEU A N 1
ATOM 668 C CA . LEU A 1 87 ? 2.801 9.214 8.736 1.00 90.38 87 LEU A CA 1
ATOM 669 C C . LEU A 1 87 ? 1.644 8.345 8.228 1.00 90.38 87 LEU A C 1
ATOM 671 O O . LEU A 1 87 ? 0.580 8.332 8.846 1.00 90.38 87 LEU A O 1
ATOM 675 N N . LEU A 1 88 ? 1.854 7.580 7.154 1.00 91.56 88 LEU A N 1
ATOM 676 C CA . LEU A 1 88 ? 0.836 6.674 6.615 1.00 91.56 88 LEU A CA 1
ATOM 677 C C . LEU A 1 88 ? 0.424 5.606 7.643 1.00 91.56 88 LEU A C 1
ATOM 679 O O . LEU A 1 88 ? -0.768 5.332 7.813 1.00 91.56 88 LEU A O 1
ATOM 683 N N . MET A 1 89 ? 1.383 5.046 8.389 1.00 90.38 89 MET A N 1
ATOM 684 C CA . MET A 1 89 ? 1.097 4.107 9.478 1.00 90.38 89 MET A CA 1
ATOM 685 C C . MET A 1 89 ? 0.320 4.773 10.620 1.00 90.38 89 MET A C 1
ATOM 687 O O . MET A 1 89 ? -0.633 4.189 11.140 1.00 90.38 89 MET A O 1
ATOM 691 N N . ALA A 1 90 ? 0.681 5.998 11.008 1.00 87.56 90 ALA A N 1
ATOM 692 C CA . ALA A 1 90 ? -0.051 6.746 12.026 1.00 87.56 90 ALA A CA 1
ATOM 693 C C . ALA A 1 90 ? -1.511 6.986 11.602 1.00 87.56 90 ALA A C 1
ATOM 695 O O . ALA A 1 90 ? -2.426 6.732 12.391 1.00 87.56 90 ALA A O 1
ATOM 696 N N . THR A 1 91 ? -1.743 7.381 10.345 1.00 88.88 91 THR A N 1
ATOM 697 C CA . THR A 1 91 ? -3.088 7.531 9.770 1.00 88.88 91 THR A CA 1
ATOM 698 C C . THR A 1 91 ? -3.867 6.216 9.803 1.00 88.88 91 THR A C 1
ATOM 700 O O . THR A 1 91 ? -5.026 6.201 10.224 1.00 88.88 91 THR A O 1
ATOM 703 N N . ALA A 1 92 ? -3.238 5.098 9.434 1.00 89.81 92 ALA A N 1
ATOM 704 C CA . ALA A 1 92 ? -3.846 3.773 9.515 1.00 89.81 92 ALA A CA 1
ATOM 705 C C . ALA A 1 92 ? -4.280 3.416 10.947 1.00 89.81 92 ALA A C 1
ATOM 707 O O . ALA A 1 92 ? -5.421 3.008 11.173 1.00 89.81 92 ALA A O 1
ATOM 708 N N . TYR A 1 93 ? -3.408 3.623 11.939 1.00 85.38 93 TYR A N 1
ATOM 709 C CA . TYR A 1 93 ? -3.731 3.342 13.340 1.00 85.38 93 TYR A CA 1
ATOM 710 C C . TYR A 1 93 ? -4.818 4.259 13.900 1.00 85.38 93 TYR A C 1
ATOM 712 O O . TYR A 1 93 ? -5.646 3.808 14.694 1.00 85.38 93 TYR A O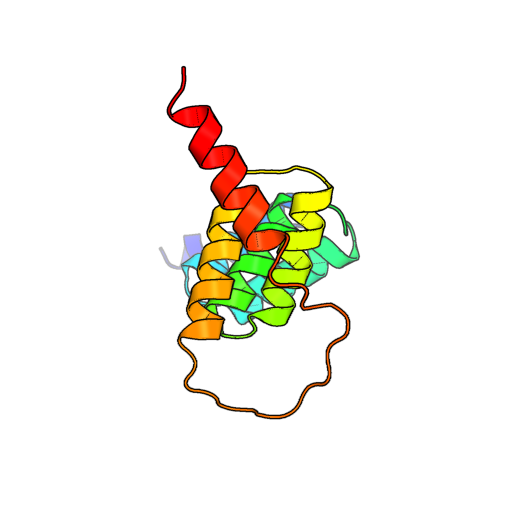 1
ATOM 720 N N . MET A 1 94 ? -4.847 5.529 13.493 1.00 85.38 94 MET A N 1
ATOM 721 C CA . MET A 1 94 ? -5.932 6.438 13.859 1.00 85.38 94 MET A CA 1
ATOM 722 C C . MET A 1 94 ? -7.271 5.949 13.312 1.00 85.38 94 MET A C 1
ATOM 724 O O . MET A 1 94 ? -8.239 5.897 14.068 1.00 85.38 94 MET A O 1
ATOM 728 N N . ARG A 1 95 ? -7.318 5.522 12.046 1.00 85.38 95 ARG A N 1
ATOM 729 C CA . ARG A 1 95 ? -8.537 4.970 11.442 1.00 85.38 95 ARG A CA 1
ATOM 730 C C . ARG A 1 95 ? -9.003 3.696 12.143 1.00 85.38 95 ARG A C 1
ATOM 732 O O . ARG A 1 95 ? -10.177 3.604 12.479 1.00 85.38 95 ARG A O 1
ATOM 739 N N . LEU A 1 96 ? -8.093 2.774 12.469 1.00 83.62 96 LEU A N 1
ATOM 740 C CA . LEU A 1 96 ? -8.428 1.562 13.234 1.00 83.62 96 LEU A CA 1
ATOM 741 C C . LEU A 1 96 ? -9.049 1.875 14.601 1.00 83.62 96 LEU A C 1
ATOM 743 O O . LEU A 1 96 ? -9.969 1.185 15.027 1.00 83.62 96 LEU A O 1
ATOM 747 N N . LYS A 1 97 ? -8.562 2.913 15.291 1.00 79.75 97 LYS A N 1
ATOM 748 C CA . LYS A 1 97 ? -9.127 3.350 16.578 1.00 79.75 97 LYS A CA 1
ATOM 749 C C . LYS A 1 97 ? -10.477 4.055 16.438 1.00 79.75 97 LYS A C 1
ATOM 751 O O . LYS A 1 97 ? -11.250 4.048 17.389 1.00 79.75 97 LYS A O 1
ATOM 756 N N . GLN A 1 98 ? -10.727 4.694 15.298 1.00 67.44 98 GLN A N 1
ATOM 757 C CA . GLN A 1 98 ? -11.965 5.422 15.016 1.00 67.44 98 GLN A CA 1
ATOM 758 C C . GLN A 1 98 ? -13.082 4.520 14.481 1.00 67.44 98 GLN A C 1
ATOM 760 O O . GLN A 1 98 ? -14.238 4.932 14.517 1.00 67.44 98 GLN A O 1
ATOM 765 N N . MET A 1 99 ? -12.782 3.293 14.041 1.00 55.59 99 MET A N 1
ATOM 766 C CA . MET A 1 99 ? -13.820 2.304 13.754 1.00 55.59 99 MET A CA 1
ATOM 767 C C . MET A 1 99 ? -14.483 1.884 15.077 1.00 55.59 99 MET A C 1
ATOM 769 O O . MET A 1 99 ? -13.807 1.311 15.938 1.00 55.59 99 MET A O 1
ATOM 773 N N . PRO A 1 100 ? -15.782 2.163 15.294 1.00 44.94 100 PRO A N 1
ATOM 774 C CA . PRO A 1 100 ? -16.447 1.850 16.551 1.00 44.94 100 PRO A CA 1
ATOM 775 C C . PRO A 1 100 ? -16.561 0.333 16.708 1.00 44.94 100 PRO A C 1
ATOM 777 O O . PRO A 1 100 ? -17.508 -0.245 16.201 1.00 44.94 100 PRO A O 1
ATOM 780 N N . LYS A 1 101 ? -15.584 -0.311 17.371 1.00 47.16 101 LYS A N 1
ATOM 781 C CA . LYS A 1 101 ? -15.614 -1.710 17.860 1.00 47.16 101 LYS A CA 1
ATOM 782 C C . LYS A 1 101 ? -16.346 -2.720 16.947 1.00 47.16 101 LYS A C 1
ATOM 784 O O . LYS A 1 101 ? -16.966 -3.664 17.426 1.00 47.16 101 LYS A O 1
ATOM 789 N N . ALA A 1 102 ? -16.275 -2.570 15.629 1.00 38.25 102 ALA A N 1
ATOM 790 C CA . ALA A 1 102 ? -16.965 -3.464 14.718 1.00 38.25 102 ALA A CA 1
ATOM 791 C C . ALA A 1 102 ? -16.010 -4.606 14.377 1.00 38.25 102 ALA A C 1
ATOM 793 O O . ALA A 1 102 ? -15.185 -4.482 13.475 1.00 38.25 102 ALA A O 1
ATOM 794 N N . LYS A 1 103 ? -16.178 -5.705 15.125 1.00 36.41 103 LYS A N 1
ATOM 795 C CA . LYS A 1 103 ? -15.517 -7.025 15.042 1.00 36.41 103 LYS A CA 1
ATOM 796 C C . LYS A 1 103 ? -14.500 -7.289 16.150 1.00 36.41 103 LYS A C 1
ATOM 798 O O . LYS A 1 103 ? -13.311 -7.511 15.946 1.00 36.41 103 LYS A O 1
ATOM 803 N N . GLU A 1 104 ? -15.055 -7.340 17.354 1.00 42.12 104 GLU A N 1
ATOM 804 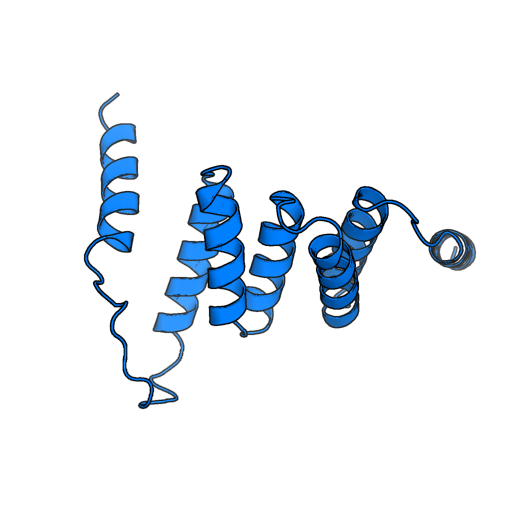C CA . GLU A 1 104 ? -14.794 -8.387 18.340 1.00 42.12 104 GLU A CA 1
ATOM 805 C C . GLU A 1 104 ? -14.676 -9.767 17.655 1.00 42.12 104 GLU A C 1
ATOM 807 O O . GLU A 1 104 ? -15.671 -10.445 17.450 1.00 42.12 104 GLU A O 1
ATOM 812 N N . SER A 1 105 ? -13.481 -10.121 17.172 1.00 38.44 105 SER A N 1
ATOM 813 C CA . SER A 1 105 ? -12.992 -11.492 16.931 1.00 38.44 105 SER A CA 1
ATOM 814 C C . SER A 1 105 ? -11.766 -11.447 16.012 1.00 38.44 105 SER A C 1
ATOM 816 O O . SER A 1 105 ? -11.875 -11.495 14.788 1.00 38.44 105 SER A O 1
ATOM 818 N N . ALA A 1 106 ? -10.581 -11.344 16.611 1.00 34.81 106 ALA A N 1
ATOM 819 C CA . ALA A 1 106 ? -9.351 -11.879 16.032 1.00 34.81 106 ALA A CA 1
ATOM 820 C C . ALA A 1 106 ? -8.317 -12.064 17.160 1.00 34.81 106 ALA A C 1
ATOM 822 O O . ALA A 1 106 ? -7.932 -11.073 17.791 1.00 34.81 106 ALA A O 1
ATOM 823 N N . PRO A 1 107 ? -7.870 -13.297 17.459 1.00 40.75 107 PRO A N 1
ATOM 824 C CA . PRO A 1 107 ? -6.843 -13.531 18.465 1.00 40.75 107 PRO A CA 1
ATOM 825 C C . PRO A 1 107 ? -5.468 -13.123 17.911 1.00 40.75 107 PRO A C 1
ATOM 827 O O . PRO A 1 107 ? -5.040 -13.583 16.855 1.00 40.75 107 PRO A O 1
ATOM 830 N N . TRP A 1 108 ? -4.776 -12.237 18.629 1.00 37.72 108 TRP A N 1
ATOM 831 C CA . TRP A 1 108 ? -3.423 -11.762 18.322 1.00 37.72 108 TRP A CA 1
ATOM 832 C C . TRP A 1 108 ? -2.363 -12.537 19.113 1.00 37.72 108 TRP A C 1
ATOM 834 O O . TRP A 1 108 ? -2.565 -12.784 20.300 1.00 37.72 108 TRP A O 1
ATOM 844 N N . PRO A 1 109 ? -1.161 -12.719 18.534 1.00 38.84 109 PRO A N 1
ATOM 845 C CA . PRO A 1 109 ? 0.073 -12.668 19.319 1.00 38.84 109 PRO A CA 1
ATOM 846 C C . PRO A 1 109 ? 1.028 -11.522 18.921 1.00 38.84 109 PRO A C 1
ATOM 848 O O . PRO A 1 109 ? 2.155 -11.492 19.394 1.00 38.84 109 PRO A O 1
ATOM 851 N N . ILE A 1 110 ? 0.619 -10.544 18.098 1.00 50.91 110 ILE A N 1
ATOM 852 C CA . ILE A 1 110 ? 1.530 -9.460 17.636 1.00 50.91 110 ILE A CA 1
ATOM 853 C C . ILE A 1 110 ? 1.205 -8.086 18.260 1.00 50.91 110 ILE A C 1
ATOM 855 O O . ILE A 1 110 ? 1.963 -7.127 18.126 1.00 50.91 110 ILE A O 1
ATOM 859 N N . PHE A 1 111 ? 0.131 -7.971 19.043 1.00 46.38 111 PHE A N 1
ATOM 860 C CA . PHE A 1 111 ? -0.225 -6.714 19.704 1.00 46.38 111 PHE A CA 1
ATOM 861 C C . PHE A 1 111 ? 0.521 -6.530 21.037 1.00 46.38 111 PHE A C 1
ATOM 863 O O . PHE A 1 111 ? -0.081 -6.524 22.106 1.00 46.38 111 PHE A O 1
ATOM 870 N N . SER A 1 112 ? 1.841 -6.322 20.994 1.00 40.88 112 SER A N 1
ATOM 871 C CA . SER A 1 112 ? 2.469 -5.520 22.049 1.00 40.88 112 SER A CA 1
ATOM 872 C C . SER A 1 112 ? 2.425 -4.060 21.602 1.00 40.88 112 SER A C 1
ATOM 874 O O . SER A 1 112 ? 3.282 -3.558 20.879 1.00 40.88 112 SER A O 1
ATOM 876 N N . ALA A 1 113 ? 1.400 -3.345 22.066 1.00 45.91 113 ALA A N 1
ATOM 877 C CA . ALA A 1 113 ? 1.217 -1.896 21.918 1.00 45.91 113 ALA A CA 1
ATOM 878 C C . ALA A 1 113 ? 2.352 -1.049 22.542 1.00 45.91 113 ALA A C 1
ATOM 880 O O . ALA A 1 113 ? 2.214 0.155 22.736 1.00 45.91 113 ALA A O 1
ATOM 881 N N . ARG A 1 114 ? 3.482 -1.675 22.885 1.00 44.69 114 ARG A N 1
ATOM 882 C CA . ARG A 1 114 ? 4.604 -1.101 23.617 1.00 44.69 114 ARG A CA 1
ATOM 883 C C . ARG A 1 114 ? 5.744 -0.642 22.704 1.00 44.69 114 ARG A C 1
ATOM 885 O O . ARG A 1 114 ? 6.616 0.072 23.174 1.00 44.69 114 ARG A O 1
ATOM 892 N N . THR A 1 115 ? 5.753 -0.991 21.414 1.00 47.44 115 THR A N 1
ATOM 893 C CA . THR A 1 115 ? 6.866 -0.650 20.500 1.00 47.44 115 THR A CA 1
ATOM 894 C C . THR A 1 115 ? 6.507 0.401 19.449 1.00 47.44 115 THR A C 1
ATOM 896 O O . THR A 1 115 ? 7.316 1.295 19.201 1.00 47.44 115 THR A O 1
ATOM 899 N N .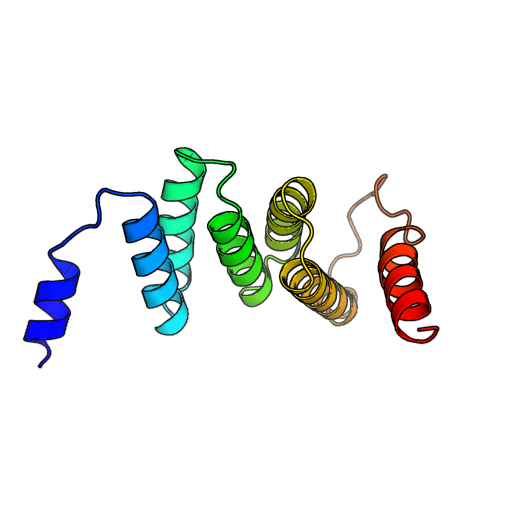 ALA A 1 116 ? 5.291 0.376 18.892 1.00 44.69 116 ALA A N 1
ATOM 900 C CA . ALA A 1 116 ? 4.874 1.340 17.867 1.00 44.69 116 ALA A CA 1
ATOM 901 C C . ALA A 1 116 ? 4.724 2.768 18.428 1.00 44.69 116 ALA A C 1
ATOM 903 O O . ALA A 1 116 ? 5.258 3.718 17.861 1.00 44.69 116 ALA A O 1
ATOM 904 N N . THR A 1 117 ? 4.093 2.929 19.597 1.00 46.88 117 THR A N 1
ATOM 905 C CA . THR A 1 117 ? 4.001 4.239 20.272 1.00 46.88 117 THR A CA 1
ATOM 906 C C . THR A 1 117 ? 5.361 4.703 20.796 1.00 46.88 117 THR A C 1
ATOM 908 O O . THR A 1 117 ? 5.660 5.894 20.769 1.00 46.88 117 THR A O 1
ATOM 911 N N . MET A 1 118 ? 6.220 3.766 21.210 1.00 44.22 118 MET A N 1
ATOM 912 C CA . MET A 1 118 ? 7.511 4.090 21.808 1.00 44.22 118 MET A CA 1
ATOM 913 C C . MET A 1 118 ? 8.532 4.567 20.769 1.00 44.22 118 MET A C 1
ATOM 915 O O . MET A 1 118 ? 9.271 5.491 21.076 1.00 44.22 118 MET A O 1
ATOM 919 N N . ARG A 1 119 ? 8.552 4.048 19.530 1.00 48.53 119 ARG A N 1
ATOM 920 C CA . ARG A 1 119 ? 9.469 4.565 18.488 1.00 48.53 119 ARG A CA 1
ATOM 921 C C . ARG A 1 119 ? 9.082 5.955 17.982 1.00 48.53 119 ARG A C 1
ATOM 923 O O . ARG A 1 119 ? 9.963 6.806 17.881 1.00 48.53 119 ARG A O 1
ATOM 930 N N . VAL A 1 120 ? 7.790 6.214 17.777 1.00 47.22 120 VAL A N 1
ATOM 931 C CA . VAL A 1 120 ? 7.305 7.543 17.361 1.00 47.22 120 VAL A CA 1
ATOM 932 C C . VAL A 1 120 ? 7.532 8.583 18.470 1.00 47.22 120 VAL A C 1
ATOM 934 O O . VAL A 1 120 ? 8.021 9.679 18.202 1.00 47.22 120 VAL A O 1
ATOM 937 N N . GLN A 1 121 ? 7.286 8.238 19.743 1.00 45.22 121 GLN A N 1
ATOM 938 C CA . GLN A 1 121 ? 7.618 9.129 20.867 1.00 45.22 121 GLN A CA 1
ATOM 939 C C . GLN A 1 121 ? 9.131 9.339 21.045 1.00 45.22 121 GLN A C 1
ATOM 941 O O . GLN A 1 121 ? 9.558 10.455 21.351 1.00 45.22 121 GLN A O 1
ATOM 946 N N . LEU A 1 122 ? 9.959 8.306 20.843 1.00 42.62 122 LEU A N 1
ATOM 947 C CA . LEU A 1 122 ? 11.410 8.414 21.022 1.00 42.62 122 LEU A CA 1
ATOM 948 C C . LEU A 1 122 ? 12.052 9.308 19.950 1.00 42.62 122 LEU A C 1
ATOM 950 O O . LEU A 1 122 ? 12.915 10.119 20.294 1.00 42.62 122 LEU A O 1
ATOM 954 N N . GLN A 1 123 ? 11.615 9.220 18.688 1.00 44.38 123 GLN A N 1
ATOM 955 C CA . GLN A 1 123 ? 12.122 10.089 17.619 1.00 44.38 123 GLN A CA 1
ATOM 956 C C . GLN A 1 123 ? 11.735 11.564 17.828 1.00 44.38 123 GLN A C 1
ATOM 958 O O . GLN A 1 123 ? 12.598 12.441 17.754 1.00 44.38 123 GLN A O 1
ATOM 963 N N . LEU A 1 124 ? 10.487 11.849 18.215 1.00 44.94 124 LEU A N 1
ATOM 964 C CA . LEU A 1 124 ? 10.033 13.221 18.489 1.00 44.94 124 LEU A CA 1
ATOM 965 C C . LEU A 1 124 ? 10.729 13.858 19.708 1.00 44.94 124 LEU A C 1
ATOM 967 O O . LEU A 1 124 ? 10.936 15.070 19.746 1.00 44.94 124 LEU A O 1
ATOM 971 N N . SER A 1 125 ? 11.147 13.053 20.692 1.00 42.72 125 SER A N 1
ATOM 972 C CA . SER A 1 125 ? 11.880 13.536 21.875 1.00 42.72 125 SER A CA 1
ATOM 973 C C . SER A 1 125 ? 13.338 13.940 21.598 1.00 42.72 125 SER A C 1
ATOM 975 O O . SER A 1 125 ? 13.922 14.705 22.370 1.00 42.72 125 SER A O 1
ATOM 977 N N . ARG A 1 126 ? 13.935 13.432 20.509 1.00 46.59 126 ARG A N 1
ATOM 978 C CA . ARG A 1 126 ? 15.299 13.778 20.077 1.00 46.59 126 ARG A CA 1
ATOM 979 C C . ARG A 1 126 ? 15.326 15.044 19.222 1.00 46.59 126 ARG A C 1
ATOM 981 O O . ARG A 1 126 ? 16.248 15.832 19.368 1.00 46.59 126 ARG A O 1
ATOM 988 N N . ALA A 1 127 ? 14.283 15.290 18.431 1.00 47.31 127 ALA A N 1
ATOM 989 C CA . ALA A 1 127 ? 14.160 16.495 17.607 1.00 47.31 127 ALA A CA 1
ATOM 990 C C . ALA A 1 127 ? 13.935 17.797 18.409 1.00 47.31 127 ALA A C 1
ATOM 992 O O . ALA A 1 127 ? 14.134 18.878 17.875 1.00 47.31 127 ALA A O 1
ATOM 993 N N . ARG A 1 128 ? 13.529 17.716 19.686 1.00 46.25 128 ARG A N 1
ATOM 994 C CA . ARG A 1 128 ? 13.313 18.885 20.570 1.00 46.25 128 ARG A CA 1
ATOM 995 C C . ARG A 1 128 ? 14.490 19.214 21.499 1.00 46.25 128 ARG A C 1
ATOM 997 O O . ARG A 1 128 ? 14.371 20.125 22.311 1.00 46.25 128 ARG A O 1
ATOM 1004 N N . ARG A 1 129 ? 15.586 18.449 21.445 1.00 49.91 129 ARG A N 1
ATOM 1005 C CA . ARG A 1 129 ? 16.784 18.636 22.291 1.00 49.91 129 ARG A CA 1
ATOM 1006 C C . ARG A 1 129 ? 18.056 18.905 21.474 1.00 49.91 129 ARG A C 1
ATOM 1008 O O . ARG A 1 129 ? 19.141 18.535 21.914 1.00 49.91 129 ARG A O 1
ATOM 1015 N N . GLY A 1 130 ? 17.908 19.510 20.298 1.00 44.62 130 GLY A N 1
ATOM 1016 C CA . GLY A 1 130 ? 18.999 20.051 19.484 1.00 44.62 130 GLY A CA 1
ATOM 1017 C C . GLY A 1 130 ? 18.827 21.548 19.316 1.00 44.62 130 GLY A C 1
ATOM 1018 O O . GLY A 1 130 ? 17.650 21.969 19.236 1.00 44.62 130 GLY A O 1
#

Sequence (130 aa):
SIDAYNRGLSIMPASPEGLSGMAQTYSRAGNIDEAKSLLNQVLKAHPDRIEDLLMLGELYIRTDEIQQGLNLLWRGEAKKPSAHTELLMATAYMRLKQMPKAKESAPWPIFSARTATMRVQLQLSRARRG

Foldseek 3Di:
DVVVVVVVVVDDPPDLVSLQVVLVVCVVVVVLVSSLVSLVVSCVVVVQPLSSLQVNLLSCLVVVVLVSSLVSLVSSCVVPNDPSSLVSNVSSVVVVVVPDPDDPDDDDPPPPVPPSVVVVVVVVVVVVPD

Secondary structure (DSSP, 8-state):
-HHHHHHHHT----SHHHHHHHHHHHHHHT-HHHHHHHHHHHHHH-TT-HHHHHHHHHHHHHTT-HHHHHHHHHHHHHHS--HHHHHHHHHHHHHHHHS-STT-----SS--TTSHHHHHHHHHHHHT--